Protein AF-A0AAD5EWY1-F1 (afdb_monomer_lite)

Secondary structure (DSSP, 8-state):
--------HHHHHHHHHHHHHHHTT--HHHHHHHH--TT-EE--TTSPPEETHHHHHHHHHHHTT-S------S-------

Structure (mmCIF, N/CA/C/O backbone):
data_AF-A0AAD5EWY1-F1
#
_entry.id   AF-A0AAD5EWY1-F1
#
loop_
_atom_site.group_PDB
_atom_site.id
_atom_site.type_symbol
_atom_site.label_atom_id
_atom_site.label_alt_id
_atom_site.label_comp_id
_atom_site.label_asym_id
_atom_site.label_entity_id
_atom_site.label_seq_id
_atom_site.pdbx_PDB_ins_code
_atom_site.Cartn_x
_atom_site.Cartn_y
_atom_site.Cartn_z
_atom_site.occupancy
_atom_site.B_iso_or_equiv
_atom_site.auth_seq_id
_atom_site.auth_comp_id
_atom_site.auth_asym_id
_atom_site.auth_atom_id
_atom_site.pdbx_PDB_model_num
ATOM 1 N N . MET A 1 1 ? 4.205 30.175 3.035 1.00 34.34 1 MET A N 1
ATOM 2 C CA . MET A 1 1 ? 4.500 29.724 1.663 1.00 34.34 1 MET A CA 1
ATOM 3 C C . MET A 1 1 ? 5.376 28.503 1.806 1.00 34.34 1 MET A C 1
ATOM 5 O O . MET A 1 1 ? 6.539 28.654 2.141 1.00 34.34 1 MET A O 1
ATOM 9 N N . THR A 1 2 ? 4.795 27.314 1.718 1.00 43.16 2 THR A N 1
ATOM 10 C CA . THR A 1 2 ? 5.562 26.075 1.593 1.00 43.16 2 THR A CA 1
ATOM 11 C C . THR A 1 2 ? 6.057 26.030 0.156 1.00 43.16 2 THR A C 1
ATOM 13 O O . THR A 1 2 ? 5.250 26.001 -0.770 1.00 43.16 2 THR A O 1
ATOM 16 N N . GLU A 1 3 ? 7.369 26.145 -0.032 1.00 45.59 3 GLU A N 1
ATOM 17 C CA . GLU A 1 3 ? 7.994 25.828 -1.312 1.00 45.59 3 GLU A CA 1
ATOM 18 C C . GLU A 1 3 ? 7.675 24.361 -1.598 1.00 45.59 3 GLU A C 1
ATOM 20 O O . GLU A 1 3 ? 8.031 23.484 -0.813 1.00 45.59 3 GLU A O 1
ATOM 25 N N . ALA A 1 4 ? 6.922 24.100 -2.665 1.00 56.91 4 ALA A N 1
ATOM 26 C CA . ALA A 1 4 ? 6.816 22.752 -3.187 1.00 56.91 4 ALA A CA 1
ATOM 27 C C . ALA A 1 4 ? 8.212 22.398 -3.700 1.00 56.91 4 ALA A C 1
ATOM 29 O O . ALA A 1 4 ? 8.648 22.922 -4.724 1.00 56.91 4 ALA A O 1
ATOM 30 N N . THR A 1 5 ? 8.948 21.588 -2.943 1.00 57.38 5 THR A N 1
ATOM 31 C CA . THR A 1 5 ? 10.113 20.894 -3.478 1.00 57.38 5 THR A CA 1
ATOM 32 C C . THR A 1 5 ? 9.627 20.080 -4.662 1.00 57.38 5 THR A C 1
ATOM 34 O O . THR A 1 5 ? 8.705 19.278 -4.519 1.00 57.38 5 THR A O 1
ATOM 37 N N . ASP A 1 6 ? 10.192 20.352 -5.831 1.00 71.94 6 ASP A N 1
ATOM 38 C CA . ASP A 1 6 ? 9.918 19.602 -7.048 1.00 71.94 6 ASP A CA 1
ATOM 39 C C . ASP A 1 6 ? 10.411 18.167 -6.819 1.00 71.94 6 ASP A C 1
ATOM 41 O O . ASP A 1 6 ? 11.614 17.904 -6.847 1.00 71.94 6 ASP A O 1
ATOM 45 N N . ILE A 1 7 ? 9.496 17.266 -6.446 1.00 80.19 7 ILE A N 1
ATOM 46 C CA . ILE A 1 7 ? 9.825 15.866 -6.177 1.00 80.19 7 ILE A CA 1
ATOM 47 C C . ILE A 1 7 ? 10.172 15.233 -7.524 1.00 80.19 7 ILE A C 1
ATOM 49 O O . ILE A 1 7 ? 9.337 15.153 -8.430 1.00 80.19 7 ILE A O 1
ATOM 53 N N . GLY A 1 8 ? 11.422 14.802 -7.665 1.00 86.38 8 GLY A N 1
ATOM 54 C CA . GLY A 1 8 ? 11.920 14.231 -8.910 1.00 86.38 8 GLY A CA 1
ATOM 55 C C . GLY A 1 8 ? 11.278 12.880 -9.229 1.00 86.38 8 GLY A C 1
ATOM 56 O O . GLY A 1 8 ? 10.848 12.144 -8.342 1.00 86.38 8 GLY A O 1
ATOM 57 N N . ARG A 1 9 ? 11.275 12.505 -10.516 1.00 88.75 9 ARG A N 1
ATOM 58 C CA . ARG A 1 9 ? 10.796 11.189 -10.979 1.00 88.75 9 ARG A CA 1
ATOM 59 C C . ARG A 1 9 ? 11.394 10.031 -10.178 1.00 88.75 9 ARG A C 1
ATOM 61 O O . ARG A 1 9 ? 10.664 9.129 -9.791 1.00 88.75 9 ARG A O 1
ATOM 68 N N . GLU A 1 10 ? 12.709 10.067 -9.971 1.00 90.38 10 GLU A N 1
ATOM 69 C CA . GLU A 1 10 ? 13.462 9.014 -9.282 1.00 90.38 10 GLU A CA 1
ATOM 70 C C . GLU A 1 10 ? 13.020 8.857 -7.825 1.00 90.38 10 GLU A C 1
ATOM 72 O O . GLU A 1 10 ? 12.901 7.739 -7.338 1.00 90.38 10 GLU A O 1
ATOM 77 N N . GLU A 1 11 ? 12.719 9.965 -7.145 1.00 92.00 11 GLU A N 1
ATOM 78 C CA . GLU A 1 11 ? 12.247 9.952 -5.760 1.00 92.00 11 GLU A CA 1
ATOM 79 C C . GLU A 1 11 ? 10.836 9.362 -5.658 1.00 92.00 11 GLU A C 1
ATOM 81 O O . GLU A 1 11 ? 10.569 8.545 -4.780 1.00 92.00 11 GLU A O 1
ATOM 86 N N . ILE A 1 12 ? 9.949 9.694 -6.602 1.00 92.12 12 ILE A N 1
ATOM 87 C CA . ILE A 1 12 ? 8.597 9.115 -6.648 1.00 92.12 12 ILE A CA 1
ATOM 88 C C . ILE A 1 12 ? 8.655 7.622 -6.981 1.00 92.12 12 ILE A C 1
ATOM 90 O O . ILE A 1 12 ? 7.925 6.828 -6.391 1.00 92.12 12 ILE A O 1
ATOM 94 N N . GLU A 1 13 ? 9.515 7.228 -7.919 1.00 92.88 13 GLU A N 1
ATOM 95 C CA . GLU A 1 13 ? 9.707 5.823 -8.280 1.00 92.88 13 GLU A CA 1
ATOM 96 C C . GLU A 1 13 ? 10.275 5.019 -7.103 1.00 92.88 13 GLU A C 1
ATOM 98 O O . GLU A 1 13 ? 9.769 3.936 -6.807 1.00 92.88 13 GLU A O 1
ATOM 103 N N . ALA A 1 14 ? 11.250 5.572 -6.376 1.00 93.94 14 ALA A N 1
ATOM 104 C CA . ALA A 1 14 ? 11.782 4.968 -5.158 1.00 93.94 14 ALA A CA 1
ATOM 105 C C . ALA A 1 14 ? 10.698 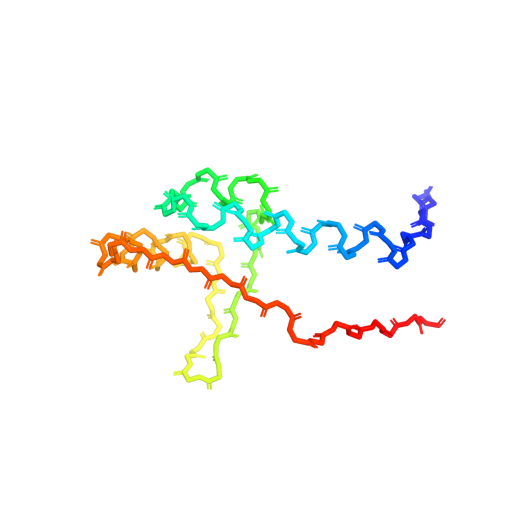4.812 -4.081 1.00 93.94 14 ALA A C 1
ATOM 107 O O . ALA A 1 14 ? 10.527 3.719 -3.540 1.00 93.94 14 ALA A O 1
ATOM 108 N N . TRP A 1 15 ? 9.907 5.859 -3.831 1.00 95.06 15 TRP A N 1
ATOM 109 C CA . TRP A 1 15 ? 8.796 5.796 -2.882 1.00 95.06 15 TRP A CA 1
ATOM 110 C C . TRP A 1 15 ? 7.753 4.743 -3.282 1.00 95.06 15 TRP A C 1
ATOM 112 O O . TRP A 1 15 ? 7.282 3.984 -2.437 1.00 95.06 15 TRP A O 1
ATOM 122 N N . LEU A 1 16 ? 7.411 4.646 -4.572 1.00 95.19 16 LEU A N 1
ATOM 123 C CA . LEU A 1 16 ? 6.443 3.668 -5.075 1.00 95.19 16 LEU A CA 1
ATOM 124 C C . LEU A 1 16 ? 6.941 2.224 -4.900 1.00 95.19 16 LEU A C 1
ATOM 126 O O . LEU A 1 16 ? 6.158 1.335 -4.554 1.00 95.19 16 LEU A O 1
ATOM 130 N N . LEU A 1 17 ? 8.236 1.987 -5.117 1.00 95.81 17 LEU A N 1
ATOM 131 C CA . LEU A 1 17 ? 8.867 0.691 -4.863 1.00 95.81 17 LEU A CA 1
ATOM 132 C C . LEU A 1 17 ? 8.814 0.332 -3.374 1.00 95.81 17 LEU A C 1
ATOM 134 O O . LEU A 1 17 ? 8.415 -0.779 -3.026 1.00 95.81 17 LEU A O 1
ATOM 138 N N . GLU A 1 18 ? 9.160 1.271 -2.493 1.00 96.81 18 GLU A N 1
ATOM 139 C CA . GLU A 1 18 ? 9.090 1.072 -1.041 1.00 96.81 18 GLU A CA 1
ATOM 140 C C . GLU A 1 18 ? 7.659 0.814 -0.560 1.00 96.81 18 GLU A C 1
ATOM 142 O O . GLU A 1 18 ? 7.438 -0.092 0.246 1.00 96.81 18 GLU A O 1
ATOM 147 N N . TYR A 1 19 ? 6.682 1.543 -1.101 1.00 96.81 19 TYR A N 1
ATOM 148 C CA . TYR A 1 19 ? 5.261 1.339 -0.833 1.00 96.81 19 TYR A CA 1
ATOM 149 C C . TYR A 1 19 ? 4.831 -0.101 -1.139 1.00 96.81 19 TYR A C 1
ATOM 151 O O . TYR A 1 19 ? 4.186 -0.752 -0.310 1.00 96.81 19 TYR A O 1
ATOM 159 N N . HIS A 1 20 ? 5.212 -0.624 -2.307 1.00 96.56 20 HIS A N 1
ATOM 160 C CA . HIS A 1 20 ? 4.874 -1.988 -2.699 1.00 96.56 20 HIS A CA 1
ATOM 161 C C . HIS A 1 20 ? 5.624 -3.037 -1.873 1.00 96.56 20 HIS A C 1
ATOM 163 O O . HIS A 1 20 ? 4.978 -3.965 -1.384 1.00 96.56 20 HIS A O 1
ATOM 169 N N . HIS A 1 21 ? 6.928 -2.869 -1.639 1.00 96.19 21 HIS A N 1
ATOM 170 C CA . HIS A 1 21 ? 7.705 -3.776 -0.787 1.00 96.19 21 HIS A CA 1
ATOM 171 C C . HIS A 1 21 ? 7.184 -3.816 0.654 1.00 96.19 21 HIS A C 1
ATOM 173 O O . HIS A 1 21 ? 7.076 -4.889 1.243 1.00 96.19 21 HIS A O 1
ATOM 179 N N . GLY A 1 22 ? 6.809 -2.670 1.230 1.00 96.31 22 GLY A N 1
ATOM 180 C CA . GLY A 1 22 ? 6.276 -2.609 2.591 1.00 96.31 22 GLY A CA 1
ATOM 181 C C . GLY A 1 22 ? 5.014 -3.458 2.759 1.00 96.31 22 GLY A C 1
ATOM 182 O O . GLY A 1 22 ? 4.842 -4.132 3.777 1.00 96.31 22 GLY A O 1
ATOM 183 N N . SER A 1 23 ? 4.168 -3.494 1.728 1.00 95.81 23 SER A N 1
ATOM 184 C CA . SER A 1 23 ? 2.935 -4.281 1.733 1.00 95.81 23 SER A CA 1
ATOM 185 C C . SER A 1 23 ? 3.180 -5.801 1.739 1.00 95.81 23 SER A C 1
ATOM 187 O O . SER A 1 23 ? 2.350 -6.548 2.256 1.00 95.81 23 SER A O 1
ATOM 189 N N . GLU A 1 24 ? 4.333 -6.276 1.250 1.00 96.50 24 GLU A N 1
ATOM 190 C CA . GLU A 1 24 ? 4.691 -7.707 1.222 1.00 96.50 24 GLU A CA 1
ATOM 191 C C . GLU A 1 24 ? 4.846 -8.313 2.623 1.00 96.50 24 GLU A C 1
ATOM 193 O O . GLU A 1 24 ? 4.713 -9.523 2.793 1.00 96.50 24 GLU A O 1
ATOM 198 N N . SER A 1 25 ? 5.071 -7.474 3.642 1.00 96.06 25 SER A N 1
ATOM 199 C CA . SER A 1 25 ? 5.107 -7.894 5.049 1.00 96.06 25 SER A CA 1
ATOM 200 C C . SER A 1 25 ? 3.764 -8.415 5.571 1.00 96.06 25 SER A C 1
ATOM 202 O O . SER A 1 25 ? 3.735 -9.075 6.609 1.00 96.06 25 SER A O 1
ATOM 204 N N . LEU A 1 26 ? 2.659 -8.102 4.879 1.00 97.31 26 LEU A N 1
ATOM 205 C CA . LEU A 1 26 ? 1.285 -8.382 5.306 1.00 97.31 26 LEU A CA 1
ATOM 206 C C . LEU A 1 26 ? 0.922 -7.782 6.683 1.00 97.31 26 LEU A C 1
ATOM 208 O O . LEU A 1 26 ? -0.094 -8.151 7.276 1.00 97.31 26 LEU A O 1
ATOM 212 N N . ASP A 1 27 ? 1.697 -6.810 7.175 1.00 97.19 27 ASP A N 1
ATOM 213 C CA . ASP A 1 27 ? 1.369 -6.013 8.356 1.00 97.19 27 ASP A CA 1
ATOM 214 C C . ASP A 1 27 ? 0.644 -4.734 7.927 1.00 97.19 27 ASP A C 1
ATOM 216 O O . ASP A 1 27 ? 1.250 -3.731 7.543 1.00 97.19 27 ASP A O 1
ATOM 220 N N . ALA A 1 28 ? -0.688 -4.778 7.986 1.00 96.38 28 ALA A N 1
ATOM 221 C CA . ALA A 1 28 ? -1.519 -3.653 7.583 1.00 96.38 28 ALA A CA 1
ATOM 222 C C . ALA A 1 28 ? -1.262 -2.408 8.440 1.00 96.38 28 ALA A C 1
ATOM 224 O O . ALA A 1 28 ? -1.327 -1.302 7.912 1.00 96.38 28 ALA A O 1
ATOM 225 N N . ASP A 1 29 ? -0.983 -2.566 9.738 1.00 95.88 29 ASP A N 1
ATOM 226 C CA . ASP A 1 29 ? -0.816 -1.411 10.615 1.00 95.88 29 ASP A CA 1
ATOM 227 C C . ASP A 1 29 ? 0.505 -0.704 10.312 1.00 95.88 29 ASP A C 1
ATOM 229 O O . ASP A 1 29 ? 0.497 0.498 10.049 1.00 95.88 29 ASP A O 1
ATOM 233 N N . SER A 1 30 ? 1.606 -1.457 10.234 1.00 96.50 30 SER A N 1
ATOM 234 C CA . SER A 1 30 ? 2.916 -0.895 9.888 1.00 96.50 30 SER A CA 1
ATOM 235 C C . SER A 1 30 ? 2.932 -0.277 8.489 1.00 96.50 30 SER A C 1
ATOM 237 O O . SER A 1 30 ? 3.485 0.805 8.290 1.00 96.50 30 SER A O 1
ATOM 239 N N . TRP A 1 31 ? 2.311 -0.933 7.509 1.00 96.75 31 TRP A N 1
ATOM 240 C CA . TRP A 1 31 ? 2.267 -0.418 6.145 1.00 96.75 31 TRP A CA 1
ATOM 241 C C . TRP A 1 31 ? 1.435 0.867 6.043 1.00 96.75 31 TRP A C 1
ATOM 243 O O . TRP A 1 31 ? 1.884 1.853 5.458 1.00 96.75 31 TRP A O 1
ATOM 253 N N . LEU A 1 32 ? 0.253 0.906 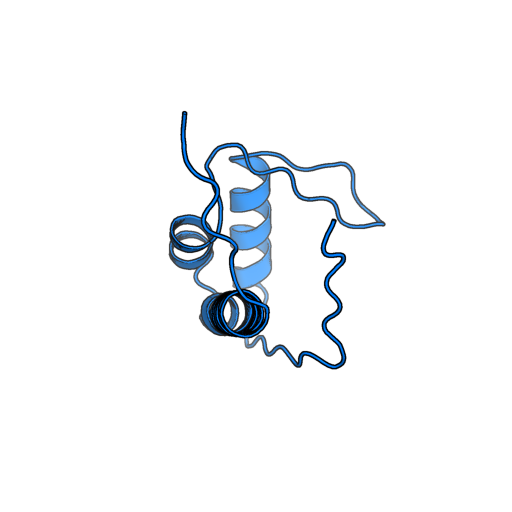6.662 1.00 96.06 32 LEU A N 1
ATOM 254 C CA . LEU A 1 32 ? -0.597 2.097 6.623 1.00 96.06 32 LEU A CA 1
ATOM 255 C C . LEU A 1 32 ? 0.030 3.279 7.365 1.00 96.06 32 LEU A C 1
ATOM 257 O O . LEU A 1 32 ? -0.031 4.392 6.856 1.00 96.06 32 LEU A O 1
ATOM 261 N N . ASP A 1 33 ? 0.669 3.047 8.512 1.00 95.88 33 ASP A N 1
ATOM 262 C CA . ASP A 1 33 ? 1.312 4.111 9.295 1.00 95.88 33 ASP A CA 1
ATOM 263 C C . ASP A 1 33 ? 2.472 4.786 8.539 1.00 95.88 33 ASP A C 1
ATOM 265 O O . ASP A 1 33 ? 2.741 5.967 8.751 1.00 95.88 33 ASP A O 1
ATOM 269 N N . ASN A 1 34 ? 3.149 4.053 7.649 1.00 96.62 34 ASN A N 1
ATOM 270 C CA . ASN A 1 34 ? 4.298 4.561 6.898 1.00 96.62 34 ASN A CA 1
ATOM 271 C C . ASN A 1 34 ? 3.926 5.251 5.577 1.00 96.62 34 ASN A C 1
ATOM 273 O O . ASN A 1 34 ? 4.638 6.157 5.147 1.00 96.62 34 ASN A O 1
ATOM 277 N N . PHE A 1 35 ? 2.846 4.824 4.916 1.00 96.81 35 PHE A N 1
ATOM 278 C CA . PHE A 1 35 ? 2.551 5.255 3.541 1.00 96.81 35 PHE A CA 1
ATOM 279 C C . PHE A 1 35 ? 1.227 5.998 3.366 1.00 96.81 35 PHE A C 1
ATOM 281 O O . PHE A 1 35 ? 0.988 6.569 2.301 1.00 96.81 35 PHE A O 1
ATOM 288 N N . TYR A 1 36 ? 0.368 6.009 4.381 1.00 95.44 36 TYR A N 1
ATOM 289 C CA . TYR A 1 36 ? -0.947 6.627 4.305 1.00 95.44 36 TYR A CA 1
ATOM 290 C C . TYR A 1 36 ? -1.133 7.694 5.377 1.00 95.44 36 TYR A C 1
ATOM 292 O O . TYR A 1 36 ? -0.660 7.582 6.503 1.00 95.44 36 TYR A O 1
ATOM 300 N N . THR A 1 37 ? -1.880 8.736 5.026 1.00 95.38 37 THR A N 1
ATOM 301 C CA . THR A 1 37 ? -2.362 9.727 5.986 1.00 95.38 37 THR A CA 1
ATOM 302 C C . THR A 1 37 ? -3.654 9.249 6.649 1.00 95.38 37 THR A C 1
ATOM 304 O O . THR A 1 37 ? -4.377 8.399 6.122 1.00 95.38 37 THR A O 1
ATOM 307 N N . GLU A 1 38 ? -3.980 9.811 7.815 1.00 91.94 38 GLU A N 1
ATOM 308 C CA . GLU A 1 38 ? -5.201 9.459 8.559 1.00 91.94 38 GLU A CA 1
ATOM 309 C C . GLU A 1 38 ? -6.492 9.716 7.759 1.00 91.94 38 GLU A C 1
ATOM 311 O O . GLU A 1 38 ? -7.494 9.020 7.941 1.00 91.94 38 GLU A O 1
ATOM 316 N N . ASP A 1 39 ? -6.463 10.694 6.852 1.00 94.62 39 ASP A N 1
ATOM 317 C CA . ASP A 1 39 ? -7.572 11.111 5.993 1.00 94.62 39 ASP A CA 1
ATOM 318 C C . ASP A 1 39 ? -7.590 10.417 4.620 1.00 94.62 39 ASP A C 1
ATOM 320 O O . ASP A 1 39 ? -8.301 10.861 3.713 1.00 94.62 39 ASP A O 1
ATOM 324 N N . ILE A 1 40 ? -6.857 9.306 4.462 1.00 96.50 40 ILE A N 1
ATOM 325 C CA . ILE A 1 40 ? -6.822 8.540 3.213 1.00 96.50 40 ILE A CA 1
ATOM 326 C C . ILE A 1 40 ? -8.223 8.266 2.659 1.00 96.50 40 ILE A C 1
ATOM 328 O O . ILE A 1 40 ? -9.134 7.860 3.381 1.00 96.50 40 ILE A O 1
ATOM 332 N N . SER A 1 41 ? -8.359 8.409 1.341 1.00 96.75 41 SER A N 1
ATOM 333 C CA . SER A 1 41 ? -9.459 7.862 0.551 1.00 96.75 41 SER A CA 1
ATOM 334 C C . SER A 1 41 ? -8.928 6.841 -0.457 1.00 96.75 41 SER A C 1
ATOM 336 O O . SER A 1 41 ? -8.057 7.159 -1.263 1.00 96.75 41 SER A O 1
ATOM 338 N N . LEU A 1 42 ? -9.454 5.617 -0.422 1.00 95.62 42 LEU A N 1
ATOM 339 C CA . LEU A 1 42 ? -9.074 4.525 -1.316 1.00 95.62 42 LEU A CA 1
ATOM 340 C C . LEU A 1 42 ? -10.281 4.073 -2.136 1.00 95.62 42 LEU A C 1
ATOM 342 O O . LEU A 1 42 ? -11.355 3.826 -1.590 1.00 95.62 42 LEU A O 1
ATOM 346 N N . GLN A 1 43 ? -10.096 3.913 -3.443 1.00 96.50 43 GLN A N 1
ATOM 347 C CA . GLN A 1 43 ? -11.149 3.457 -4.340 1.00 96.50 43 GLN A CA 1
ATOM 348 C C . GLN A 1 43 ? -10.647 2.325 -5.232 1.00 96.50 43 GLN A C 1
ATOM 350 O O . GLN A 1 43 ? -9.779 2.524 -6.078 1.00 96.50 43 GLN A O 1
ATOM 355 N N . TYR A 1 44 ? -11.257 1.151 -5.088 1.00 93.06 44 TYR A N 1
ATOM 356 C CA . TYR A 1 44 ? -11.175 0.101 -6.099 1.00 93.06 44 TYR A CA 1
ATOM 357 C C . TYR A 1 44 ? -12.326 0.257 -7.092 1.00 93.06 44 TYR A C 1
ATOM 359 O O . TYR A 1 44 ? -13.419 0.675 -6.720 1.00 93.06 44 TYR A O 1
ATOM 367 N N . ALA A 1 45 ? -12.113 -0.115 -8.355 1.00 94.75 45 ALA A N 1
ATOM 368 C CA . ALA A 1 45 ? -13.114 0.055 -9.415 1.00 94.75 45 ALA A CA 1
ATOM 369 C C . ALA A 1 45 ? -14.455 -0.652 -9.123 1.00 94.75 45 ALA A C 1
ATOM 371 O O . ALA A 1 45 ? -15.502 -0.236 -9.615 1.00 94.75 45 ALA A O 1
ATOM 372 N N . ASN A 1 46 ? -14.425 -1.721 -8.328 1.00 93.44 46 ASN A N 1
ATOM 373 C CA . ASN A 1 46 ? -15.579 -2.535 -7.953 1.00 93.44 46 ASN A CA 1
ATOM 374 C C . ASN A 1 46 ? -16.129 -2.231 -6.547 1.00 93.44 46 ASN A C 1
ATOM 376 O O . ASN A 1 46 ? -16.983 -2.979 -6.070 1.00 93.44 46 ASN A O 1
ATOM 380 N N . LEU A 1 47 ? -15.650 -1.182 -5.875 1.00 90.00 47 LEU A N 1
ATOM 381 C CA . LEU A 1 47 ? -16.065 -0.828 -4.519 1.00 90.00 47 LEU A CA 1
ATOM 382 C C . LEU A 1 47 ? -16.400 0.668 -4.407 1.00 90.00 47 LEU A C 1
ATOM 384 O O . LEU A 1 47 ? -15.847 1.493 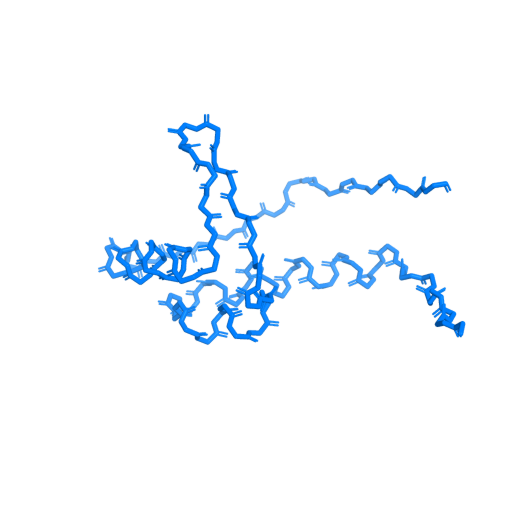-5.140 1.00 90.00 47 LEU A O 1
ATOM 388 N N . PRO A 1 48 ? -17.293 1.049 -3.474 1.00 94.69 48 PRO A N 1
ATOM 389 C CA . PRO A 1 48 ? -17.404 2.435 -3.037 1.00 94.69 48 PRO A CA 1
ATOM 390 C C . PRO A 1 48 ? -16.061 2.959 -2.512 1.00 94.69 48 PRO A C 1
ATOM 392 O O . PRO A 1 48 ? -15.196 2.184 -2.103 1.00 94.69 48 PRO A O 1
ATOM 395 N N . VAL A 1 49 ? -15.912 4.284 -2.477 1.00 97.12 49 VAL A N 1
ATOM 396 C CA . VAL A 1 49 ? -14.753 4.921 -1.838 1.00 97.12 49 VAL A CA 1
ATOM 397 C C . VAL A 1 49 ? -14.733 4.555 -0.352 1.00 97.12 49 VAL A C 1
ATOM 399 O O . VAL A 1 49 ? -15.727 4.738 0.353 1.00 97.12 49 VAL A O 1
ATOM 402 N N . LEU A 1 50 ? -13.598 4.042 0.108 1.00 96.56 50 LEU A N 1
ATOM 403 C CA . LEU A 1 50 ? -13.287 3.794 1.511 1.00 96.56 50 LEU A CA 1
ATOM 404 C C . LEU A 1 50 ? -12.471 4.964 2.053 1.00 96.56 50 LEU A C 1
ATOM 406 O O . LEU A 1 50 ? -11.675 5.548 1.322 1.00 96.56 50 LEU A O 1
ATOM 410 N N . SER A 1 51 ? -12.632 5.286 3.332 1.00 96.62 51 SER A N 1
ATOM 411 C CA . SER A 1 51 ? -11.920 6.397 3.966 1.00 96.62 51 SER A CA 1
ATOM 412 C C . SER A 1 51 ? -11.414 6.075 5.372 1.00 96.62 51 SER A C 1
ATOM 414 O O . SER A 1 51 ? -12.097 5.386 6.144 1.00 96.62 51 SER A O 1
ATOM 416 N N . GLY A 1 52 ? -10.236 6.602 5.713 1.00 94.19 52 GLY A N 1
ATOM 417 C CA . GLY A 1 52 ? -9.616 6.520 7.037 1.00 94.19 52 GLY A CA 1
ATOM 418 C C . GLY A 1 52 ? -9.639 5.107 7.625 1.00 94.19 52 GLY A C 1
ATOM 419 O O . GLY A 1 52 ? -9.137 4.151 7.035 1.00 94.19 52 GLY A O 1
ATOM 420 N N . VAL A 1 53 ? -10.297 4.950 8.778 1.00 94.50 53 VAL A N 1
ATOM 421 C CA . VAL A 1 53 ? -10.374 3.682 9.531 1.00 94.50 53 VAL A CA 1
ATOM 422 C C . VAL A 1 53 ? -10.921 2.512 8.702 1.00 94.50 53 VAL A C 1
ATOM 424 O O . VAL A 1 53 ? -10.492 1.374 8.894 1.00 94.50 53 VAL A O 1
ATOM 427 N N . SER A 1 54 ? -11.833 2.762 7.756 1.00 95.75 54 SER A N 1
ATOM 428 C CA . SER A 1 54 ? -12.396 1.688 6.920 1.00 95.75 54 SER A CA 1
ATOM 429 C C . SER A 1 54 ? -11.368 1.073 5.963 1.00 95.75 54 SER A C 1
ATOM 431 O O . SER A 1 54 ? -11.429 -0.127 5.701 1.00 95.75 54 SER A O 1
ATOM 433 N N . VAL A 1 55 ? -10.379 1.856 5.512 1.00 96.69 55 VAL A N 1
ATOM 434 C CA . VAL A 1 55 ? -9.254 1.358 4.705 1.00 96.69 55 VAL A CA 1
ATOM 435 C C . VAL A 1 55 ? -8.402 0.406 5.540 1.00 96.69 55 VAL A C 1
ATOM 437 O O . VAL A 1 55 ? -8.116 -0.712 5.111 1.00 96.69 55 VAL A O 1
ATOM 440 N N . ARG A 1 56 ? -8.074 0.809 6.774 1.00 95.75 56 ARG A N 1
ATOM 441 C CA . ARG A 1 56 ? -7.300 -0.018 7.708 1.00 95.75 56 ARG A CA 1
ATOM 442 C C . ARG A 1 56 ? -7.978 -1.343 8.010 1.00 95.75 56 ARG A C 1
ATOM 444 O O . ARG A 1 56 ? -7.341 -2.389 7.925 1.00 95.75 56 ARG A O 1
ATOM 451 N N . GLN A 1 57 ? -9.272 -1.311 8.315 1.00 96.38 57 GLN A N 1
ATOM 452 C CA . GLN A 1 57 ? -10.028 -2.530 8.593 1.00 96.38 57 GLN A CA 1
ATOM 453 C C . GLN A 1 57 ? -10.014 -3.491 7.394 1.00 96.38 57 GLN A C 1
ATOM 455 O O . GLN A 1 57 ? -9.767 -4.684 7.565 1.00 96.38 57 GLN A O 1
ATOM 460 N N . MET A 1 58 ? -10.204 -2.967 6.181 1.00 96.00 58 MET A N 1
ATOM 461 C CA . MET A 1 58 ? -10.201 -3.766 4.957 1.00 96.00 58 MET A CA 1
ATOM 462 C C . MET A 1 58 ? -8.852 -4.466 4.720 1.00 96.00 58 MET A C 1
ATOM 464 O O . MET A 1 58 ? -8.840 -5.661 4.415 1.00 96.00 58 MET A O 1
ATOM 468 N N . PHE A 1 59 ? -7.719 -3.789 4.939 1.00 96.50 59 PHE A N 1
ATOM 469 C CA . PHE A 1 59 ? -6.405 -4.430 4.803 1.00 96.50 59 PHE A CA 1
ATOM 470 C C . PHE A 1 59 ? -6.107 -5.437 5.915 1.00 96.50 59 PHE A C 1
ATOM 472 O O . PHE A 1 59 ? -5.604 -6.515 5.610 1.00 96.50 59 PHE A O 1
ATOM 479 N N . LYS A 1 60 ? -6.496 -5.177 7.172 1.00 97.25 60 LYS A N 1
ATOM 480 C CA . LYS A 1 60 ? -6.354 -6.168 8.262 1.00 97.25 60 LYS A CA 1
ATOM 481 C C . LYS A 1 60 ? -7.125 -7.456 7.962 1.00 97.25 60 LYS A C 1
ATOM 483 O O . LYS A 1 60 ? -6.624 -8.560 8.174 1.00 97.25 60 LYS A O 1
ATOM 488 N N . GLU A 1 61 ? -8.335 -7.336 7.426 1.00 97.12 61 GLU A N 1
ATOM 489 C CA . GLU A 1 61 ? -9.139 -8.493 7.019 1.00 97.12 61 GLU A CA 1
ATOM 490 C C . GLU A 1 61 ? -8.622 -9.190 5.760 1.00 97.12 61 GLU A C 1
ATOM 492 O O . GLU A 1 61 ? -8.868 -10.382 5.575 1.00 97.12 61 GLU A O 1
ATOM 497 N N . THR A 1 62 ? -7.966 -8.459 4.862 1.00 95.62 62 THR A N 1
ATOM 498 C CA . THR A 1 62 ? -7.468 -9.013 3.599 1.00 95.62 62 THR A CA 1
ATOM 499 C C . THR A 1 62 ? -6.130 -9.708 3.799 1.00 95.62 62 THR A C 1
ATOM 501 O O . THR A 1 62 ? -5.988 -10.860 3.401 1.00 95.62 62 THR A O 1
ATOM 504 N N . PHE A 1 63 ? -5.174 -9.061 4.465 1.00 97.00 63 PHE A N 1
ATOM 505 C CA . PHE A 1 63 ? -3.826 -9.597 4.668 1.00 97.00 63 PHE A CA 1
ATOM 506 C C . PHE A 1 63 ? -3.820 -10.881 5.501 1.00 97.00 63 PHE A C 1
ATOM 508 O O . PHE A 1 63 ? -3.057 -11.790 5.205 1.00 97.00 63 PHE A O 1
ATOM 515 N N . THR A 1 64 ? -4.750 -11.035 6.449 1.00 96.75 64 THR A N 1
ATOM 516 C CA . THR A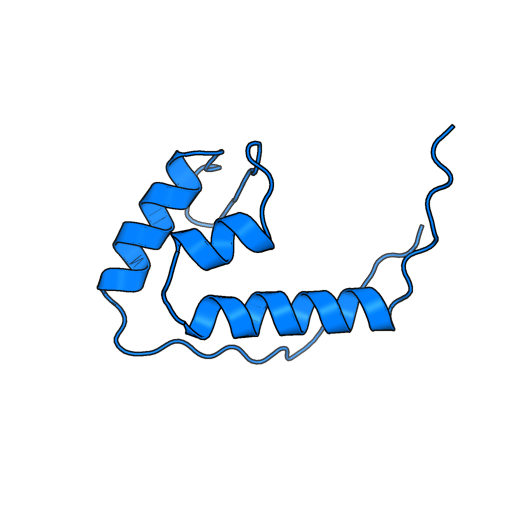 1 64 ? -4.921 -12.290 7.211 1.00 96.75 64 THR A CA 1
ATOM 517 C C . THR A 1 64 ? -5.348 -13.495 6.365 1.00 96.75 64 THR A C 1
ATOM 519 O O . THR A 1 64 ? -5.299 -14.624 6.850 1.00 96.75 64 THR A O 1
ATOM 522 N N . LYS A 1 65 ? -5.784 -13.281 5.118 1.00 97.56 65 LYS A N 1
ATOM 523 C CA . LYS A 1 65 ? -6.198 -14.337 4.178 1.00 97.56 65 LYS A CA 1
ATOM 524 C C . LYS A 1 65 ? -5.113 -14.682 3.156 1.00 97.56 65 LYS A C 1
ATOM 526 O O . LYS A 1 65 ? -5.366 -15.507 2.280 1.00 97.56 65 LYS A O 1
ATOM 531 N N . LEU A 1 66 ? -3.957 -14.025 3.218 1.00 97.19 66 LEU A N 1
ATOM 532 C CA . LEU A 1 66 ? -2.863 -14.198 2.273 1.00 97.19 66 LEU A CA 1
ATOM 533 C C . LEU A 1 66 ? -1.699 -14.902 2.967 1.00 97.19 66 LEU A C 1
ATOM 535 O O . LEU A 1 66 ? -1.292 -14.501 4.051 1.00 97.19 66 LEU A O 1
ATOM 539 N N . ASP A 1 67 ? -1.134 -15.911 2.309 1.00 96.62 67 ASP A N 1
ATOM 540 C CA . ASP A 1 67 ? 0.134 -16.510 2.741 1.00 96.62 67 ASP A CA 1
ATOM 541 C C . ASP A 1 67 ? 1.340 -15.721 2.200 1.00 96.62 67 ASP A C 1
ATOM 543 O O . ASP A 1 67 ? 2.437 -15.793 2.749 1.00 96.62 67 ASP A O 1
ATOM 547 N N . MET A 1 68 ? 1.153 -14.985 1.097 1.00 95.62 68 MET A N 1
ATOM 548 C CA . MET A 1 68 ? 2.196 -14.220 0.414 1.00 95.62 68 MET A CA 1
ATOM 549 C C . MET A 1 68 ? 1.574 -13.139 -0.479 1.00 95.62 68 MET A C 1
ATOM 551 O O . MET A 1 68 ? 0.505 -13.344 -1.060 1.00 95.62 68 MET A O 1
ATOM 555 N N . MET A 1 69 ? 2.280 -12.021 -0.647 1.00 95.44 69 MET A N 1
ATOM 556 C CA . MET A 1 69 ? 1.979 -10.989 -1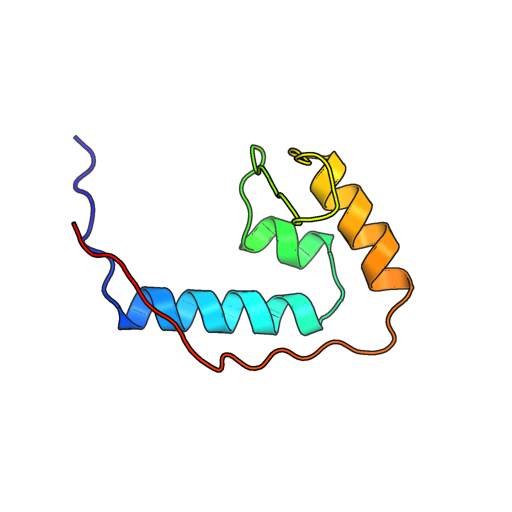.637 1.00 95.44 69 MET A CA 1
ATOM 557 C C . MET A 1 69 ? 3.284 -10.487 -2.257 1.00 95.44 69 MET A C 1
ATOM 559 O O . MET A 1 69 ? 4.271 -10.324 -1.553 1.00 95.44 69 MET A O 1
ATOM 563 N N . THR A 1 70 ? 3.280 -10.268 -3.571 1.00 95.06 70 THR A N 1
ATOM 564 C CA . THR A 1 70 ? 4.402 -9.681 -4.318 1.00 95.06 70 THR A CA 1
ATOM 565 C C . THR A 1 70 ? 3.847 -8.703 -5.339 1.00 95.06 70 THR A C 1
ATOM 567 O O . THR A 1 70 ? 2.726 -8.887 -5.828 1.00 95.06 70 THR A O 1
ATOM 570 N N . HIS A 1 71 ? 4.617 -7.669 -5.653 1.00 95.38 71 HIS A N 1
ATOM 571 C CA . HIS A 1 71 ? 4.241 -6.663 -6.638 1.00 95.38 71 HIS A CA 1
ATOM 572 C C . HIS A 1 71 ? 5.347 -6.488 -7.676 1.00 95.38 71 HIS A C 1
ATOM 574 O O . HIS A 1 71 ? 6.529 -6.484 -7.352 1.00 95.38 71 HIS A O 1
ATOM 580 N N . GLU A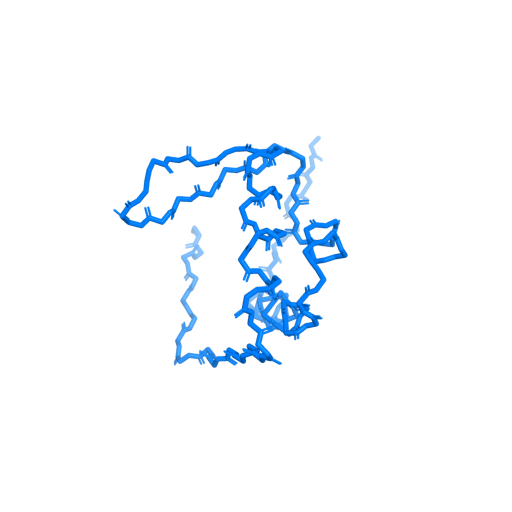 1 72 ? 4.951 -6.290 -8.931 1.00 94.56 72 GLU A N 1
ATOM 581 C CA . GLU A 1 72 ? 5.850 -5.918 -10.020 1.00 94.56 72 GLU A CA 1
ATOM 582 C C . GLU A 1 72 ? 5.310 -4.652 -10.687 1.00 94.56 72 GLU A C 1
ATOM 584 O O . GLU A 1 72 ? 4.149 -4.596 -11.106 1.00 94.56 72 GLU A O 1
ATOM 589 N N . ILE A 1 73 ? 6.149 -3.621 -10.789 1.00 92.06 73 ILE A N 1
ATOM 590 C CA . ILE A 1 73 ? 5.795 -2.383 -11.483 1.00 92.06 73 ILE A CA 1
ATOM 591 C C . ILE A 1 73 ? 6.137 -2.555 -12.963 1.00 92.06 73 ILE A C 1
ATOM 593 O O . ILE A 1 73 ? 7.288 -2.428 -13.368 1.00 92.06 73 ILE A O 1
ATOM 597 N N . LEU A 1 74 ? 5.120 -2.823 -13.784 1.00 94.19 74 LEU A N 1
ATOM 598 C CA . LEU A 1 74 ? 5.291 -2.959 -15.238 1.00 94.19 74 LEU A CA 1
ATOM 599 C C . LEU A 1 74 ? 5.481 -1.606 -15.939 1.00 94.19 74 LEU A C 1
ATOM 601 O O . LEU A 1 74 ? 6.172 -1.506 -16.950 1.00 94.19 74 LEU A O 1
ATOM 605 N N . TYR A 1 75 ? 4.820 -0.565 -15.429 1.00 92.50 75 TYR A N 1
ATOM 606 C CA . TYR A 1 75 ? 4.884 0.791 -15.963 1.00 92.50 75 TYR A CA 1
ATOM 607 C C . TYR A 1 75 ? 4.525 1.806 -14.877 1.00 92.50 75 TYR A C 1
ATOM 609 O O . TYR A 1 75 ? 3.506 1.662 -14.203 1.00 92.50 75 TYR A O 1
ATOM 617 N N . PHE A 1 76 ? 5.322 2.870 -14.771 1.00 90.81 76 PHE A N 1
ATOM 618 C CA . PHE A 1 76 ? 5.027 4.039 -13.948 1.00 90.81 76 PHE A CA 1
ATOM 619 C C . PHE A 1 76 ? 5.157 5.318 -14.788 1.00 90.81 76 PHE A C 1
ATOM 621 O O . PHE A 1 76 ? 6.223 5.652 -15.321 1.00 90.81 76 PHE A O 1
ATOM 628 N N . GLY A 1 77 ? 4.041 6.029 -14.922 1.00 88.44 77 GLY A N 1
ATOM 629 C CA . GLY A 1 77 ? 3.949 7.318 -15.596 1.00 88.44 77 GLY A CA 1
ATOM 630 C C . GLY A 1 77 ? 3.667 8.423 -14.587 1.00 88.44 77 GLY A C 1
ATOM 631 O O . GLY A 1 77 ? 2.914 8.220 -13.640 1.00 88.44 77 GLY A O 1
ATOM 632 N N . MET A 1 78 ? 4.244 9.599 -14.817 1.00 81.88 78 MET A N 1
ATOM 633 C CA . MET A 1 78 ? 3.952 10.799 -14.041 1.00 81.88 78 MET A CA 1
ATOM 634 C C . MET A 1 78 ? 3.468 11.890 -14.989 1.00 81.88 78 MET A C 1
ATOM 636 O O . MET A 1 78 ? 4.044 12.082 -16.062 1.00 81.88 78 MET A O 1
ATOM 640 N N . PHE A 1 79 ? 2.418 12.596 -14.591 1.00 74.06 79 PHE A N 1
ATOM 641 C CA . PHE A 1 79 ? 2.049 13.856 -15.218 1.00 74.06 79 PHE A CA 1
ATOM 642 C C . PHE A 1 79 ? 2.694 14.961 -14.394 1.00 74.06 79 PHE A C 1
ATOM 644 O O . PHE A 1 79 ? 2.224 15.274 -13.303 1.00 74.06 79 PHE A O 1
ATOM 651 N N . LEU A 1 80 ? 3.806 15.495 -14.894 1.00 59.59 80 LEU A N 1
ATOM 652 C CA . LEU A 1 80 ? 4.314 16.768 -14.400 1.00 59.59 80 LEU A CA 1
ATOM 653 C C . LEU A 1 80 ? 3.397 17.878 -14.943 1.00 59.59 80 LEU A C 1
ATOM 655 O O . LEU A 1 80 ? 3.011 17.791 -16.115 1.00 59.59 80 LEU A O 1
ATOM 659 N N . PRO A 1 81 ? 2.993 18.855 -14.113 1.00 57.91 81 PRO A N 1
ATOM 660 C CA . PRO A 1 81 ? 2.309 20.049 -14.597 1.00 57.91 81 PRO A CA 1
ATOM 661 C C . PRO A 1 81 ? 3.167 20.855 -15.584 1.00 57.91 81 PRO A C 1
ATOM 663 O O . PRO A 1 81 ? 4.415 20.793 -15.497 1.00 57.91 81 PRO A O 1
#

pLDDT: mean 90.32, std 13.27, range [34.34, 97.56]

Radius of gyration: 14.6 Å; chains: 1; bounding box: 31×46×27 Å

Foldseek 3Di:
DPPPDPQDPVNVVVLVVVLQVLCFVLPLVRSCVVNHDQFDWDDDPPDDIDGRVRVSVVSNVVSVVDPGDHDDPPDDDDDDD

Sequence (81 aa):
MTEATDIGREEIEAWLLEYHHGSESLDADSWLDNFYTEDISLQYANLPVLSGVSVRQMFKETFTKLDMMTHEILYFGMFLP